Protein AF-A0A8J7WQ53-F1 (afdb_monomer_lite)

Radius of gyration: 16.35 Å; chains: 1; bounding box: 38×28×49 Å

pLDDT: mean 86.84, std 13.78, range [41.19, 98.12]

InterPro domains:
  IPR026988 YaaC-like protein [PF14175] (9-88)

Organism: NCBI:txid977794

Foldseek 3Di:
DDPVVVFQWDDFPNDTDGADDPDPDPHHDDVLVVLVVVVVVLVCCVPPVVVVNCQQLDPVDDPRCNVVVVVSVVVCVPRNVVVVCVVVVD

Sequence (90 aa):
MSTVEQRCATRYRGDWWVLPAVSGMDRPLHPLLAWWIVTLALSSLARYEPEAWAGMVDVDQAGSPAVAIEHLLDTALDAVPQMLVNAIAA

Secondary structure (DSSP, 8-state):
--TTGGGSEEEETTEEEE-PPPTT-SSPPPHHHHHHHHHHHH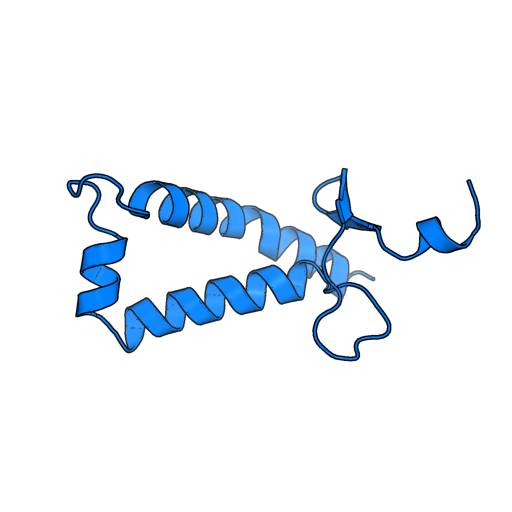HHHHHH-HHHHHHHH-TTSTT-SHHHHHHHHHHHHHHHHHHHHHHH--

Structure (mmCIF, N/CA/C/O backbone):
data_AF-A0A8J7WQ53-F1
#
_entry.id   AF-A0A8J7WQ53-F1
#
loop_
_atom_site.group_PDB
_atom_site.id
_atom_site.type_symbol
_atom_site.label_atom_id
_atom_site.label_alt_id
_atom_site.label_comp_id
_atom_site.label_asym_id
_atom_site.label_entity_id
_atom_site.label_seq_id
_atom_site.pdbx_PDB_ins_code
_atom_site.Cartn_x
_atom_site.Cartn_y
_atom_site.Cartn_z
_atom_site.occupancy
_atom_site.B_iso_or_equiv
_atom_site.auth_seq_id
_atom_site.auth_comp_id
_atom_site.auth_asym_id
_atom_site.auth_atom_id
_atom_site.pdbx_PDB_model_num
ATOM 1 N N . MET A 1 1 ? 4.558 9.889 -32.132 1.00 45.25 1 MET A N 1
ATOM 2 C CA . MET A 1 1 ? 4.995 9.518 -30.771 1.00 45.25 1 MET A CA 1
ATOM 3 C C . MET A 1 1 ? 6.430 9.962 -30.611 1.00 45.25 1 MET A C 1
ATOM 5 O O . MET A 1 1 ? 7.314 9.350 -31.198 1.00 45.25 1 MET A O 1
ATOM 9 N N . SER A 1 2 ? 6.640 11.116 -29.975 1.00 41.19 2 SER A N 1
ATOM 10 C CA . SER A 1 2 ? 7.971 11.702 -29.805 1.00 41.19 2 SER A CA 1
ATOM 11 C C . SER A 1 2 ? 8.684 11.048 -28.620 1.00 41.19 2 SER A C 1
ATOM 13 O O . SER A 1 2 ? 8.061 10.636 -27.644 1.00 41.19 2 SER A O 1
ATOM 15 N N . THR A 1 3 ? 10.009 10.980 -28.703 1.00 47.72 3 THR A N 1
ATOM 16 C CA . THR A 1 3 ? 10.961 10.341 -27.775 1.00 47.72 3 THR A CA 1
ATOM 17 C C . THR A 1 3 ? 10.829 10.759 -26.294 1.00 47.72 3 THR A C 1
ATOM 19 O O . THR A 1 3 ? 11.450 10.153 -25.424 1.00 47.72 3 THR A O 1
ATOM 22 N N . VAL A 1 4 ? 10.012 11.771 -25.979 1.00 49.84 4 VAL A N 1
ATOM 23 C CA . VAL A 1 4 ? 9.763 12.273 -24.616 1.00 49.84 4 VAL A CA 1
ATOM 24 C C . VAL A 1 4 ? 8.754 11.401 -23.851 1.00 49.84 4 VAL A C 1
ATOM 26 O O . VAL A 1 4 ? 8.893 11.236 -22.643 1.00 49.84 4 VAL A O 1
ATOM 29 N N . GLU A 1 5 ? 7.797 10.758 -24.531 1.00 46.81 5 GLU A N 1
ATOM 30 C CA . GLU A 1 5 ? 6.792 9.888 -23.884 1.00 46.81 5 GLU A CA 1
ATOM 31 C C . GLU A 1 5 ? 7.384 8.567 -23.355 1.00 46.81 5 GLU A C 1
ATOM 33 O O . GLU A 1 5 ? 6.790 7.891 -22.517 1.00 46.81 5 GLU A O 1
ATOM 38 N N . GLN A 1 6 ? 8.591 8.205 -23.797 1.00 46.75 6 GLN A N 1
ATOM 39 C CA . GLN A 1 6 ? 9.200 6.896 -23.550 1.00 46.75 6 GLN A CA 1
ATOM 40 C C . GLN A 1 6 ? 9.872 6.730 -22.175 1.00 46.75 6 GLN A C 1
ATOM 42 O O . GLN A 1 6 ? 10.440 5.673 -21.911 1.00 46.75 6 GLN A O 1
ATOM 47 N N . ARG A 1 7 ? 9.830 7.737 -21.288 1.00 53.28 7 ARG A N 1
ATOM 48 C CA . ARG A 1 7 ? 10.526 7.702 -19.981 1.00 53.28 7 ARG A CA 1
ATOM 49 C C . ARG A 1 7 ? 9.629 7.796 -18.743 1.00 53.28 7 ARG A C 1
ATOM 51 O O . ARG A 1 7 ? 10.157 7.771 -17.635 1.00 53.28 7 ARG A O 1
ATOM 58 N N . CYS A 1 8 ? 8.307 7.875 -18.905 1.00 60.38 8 CYS A N 1
ATOM 59 C CA . CYS A 1 8 ? 7.384 8.088 -17.778 1.00 60.38 8 CYS A CA 1
ATOM 60 C C . CYS A 1 8 ? 6.617 6.835 -17.333 1.00 60.38 8 CYS A C 1
ATOM 62 O O . CYS A 1 8 ? 6.008 6.846 -16.265 1.00 60.38 8 CYS A O 1
ATOM 64 N N . ALA A 1 9 ? 6.627 5.770 -18.138 1.00 69.38 9 ALA A N 1
ATOM 65 C CA . ALA A 1 9 ? 5.888 4.547 -17.851 1.00 69.38 9 ALA A CA 1
ATOM 66 C C . ALA A 1 9 ? 6.816 3.461 -17.291 1.00 69.38 9 ALA A C 1
ATOM 68 O O . ALA A 1 9 ? 7.810 3.098 -17.921 1.00 69.38 9 ALA A O 1
ATOM 69 N N . THR A 1 10 ? 6.470 2.915 -16.126 1.00 80.12 10 THR A N 1
ATOM 70 C CA . THR A 1 10 ? 7.155 1.780 -15.500 1.00 80.12 10 THR A CA 1
ATOM 71 C C . THR A 1 10 ? 6.307 0.526 -15.658 1.00 80.12 10 THR A C 1
ATOM 73 O O . THR A 1 10 ? 5.093 0.552 -15.450 1.00 80.12 10 THR A O 1
ATOM 76 N N . ARG A 1 11 ? 6.942 -0.593 -16.017 1.00 82.56 11 ARG A N 1
ATOM 77 C CA . ARG A 1 11 ? 6.256 -1.883 -16.106 1.00 82.56 11 ARG A CA 1
ATOM 78 C C . ARG A 1 11 ? 5.936 -2.392 -14.700 1.00 82.56 11 ARG A C 1
ATOM 80 O O . ARG A 1 11 ? 6.839 -2.573 -13.886 1.00 82.56 11 ARG A O 1
ATOM 87 N N . TYR A 1 12 ? 4.663 -2.643 -14.423 1.00 85.25 12 TYR A N 1
ATOM 88 C CA . TYR A 1 12 ? 4.172 -3.138 -13.141 1.00 85.25 12 TYR A CA 1
ATOM 89 C C . TYR A 1 12 ? 3.024 -4.128 -13.365 1.00 85.25 12 TYR A C 1
ATOM 91 O O . TYR A 1 12 ? 2.073 -3.836 -14.083 1.00 85.25 12 TYR A O 1
ATOM 99 N N . ARG A 1 13 ? 3.151 -5.331 -12.785 1.00 84.75 13 ARG A N 1
ATOM 100 C CA . ARG A 1 13 ? 2.196 -6.455 -12.915 1.00 84.75 13 ARG A CA 1
ATOM 101 C C . ARG A 1 13 ? 1.781 -6.804 -14.356 1.00 84.75 13 ARG A C 1
ATOM 103 O O . ARG A 1 13 ? 0.676 -7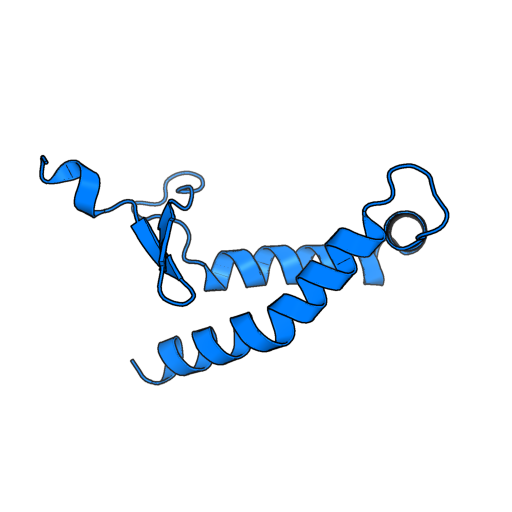.265 -14.589 1.00 84.75 13 ARG A O 1
ATOM 110 N N . GLY A 1 14 ? 2.694 -6.637 -15.314 1.00 84.06 14 GLY A N 1
ATOM 111 C CA . GLY A 1 14 ? 2.457 -6.960 -16.728 1.00 84.06 14 GLY A CA 1
ATOM 112 C C . GLY A 1 14 ? 1.998 -5.774 -17.577 1.00 84.06 14 GLY A C 1
ATOM 113 O O . GLY A 1 14 ? 2.210 -5.808 -18.789 1.00 84.06 14 GLY A O 1
ATOM 114 N N . ASP A 1 15 ? 1.523 -4.704 -16.939 1.00 87.38 15 ASP A N 1
ATOM 115 C CA . ASP A 1 15 ? 1.031 -3.490 -17.588 1.00 87.38 15 ASP A CA 1
ATOM 116 C C . ASP A 1 15 ? 2.000 -2.311 -17.437 1.00 87.38 15 ASP A C 1
ATOM 118 O O . ASP A 1 15 ? 2.968 -2.350 -16.670 1.00 87.38 15 ASP A O 1
ATOM 122 N N . TRP A 1 16 ? 1.751 -1.248 -18.199 1.00 84.75 16 TRP A N 1
ATOM 123 C CA . TRP A 1 16 ? 2.516 -0.004 -18.145 1.00 84.75 16 TRP A CA 1
ATOM 124 C C . TRP A 1 16 ? 1.780 1.034 -17.309 1.00 84.75 16 TRP A C 1
ATOM 126 O O . TRP A 1 16 ? 0.665 1.428 -17.640 1.00 84.75 16 TRP A O 1
ATOM 136 N N . TRP A 1 17 ? 2.433 1.501 -16.249 1.00 86.88 17 TRP A N 1
ATOM 137 C CA . TRP A 1 17 ? 1.872 2.466 -15.311 1.00 86.88 17 TRP A CA 1
ATOM 138 C C . TRP A 1 17 ? 2.684 3.753 -15.312 1.00 86.88 17 TRP A C 1
ATOM 140 O O . TRP A 1 17 ? 3.914 3.718 -15.269 1.00 86.88 17 TRP A O 1
ATOM 150 N N . VAL A 1 18 ? 1.999 4.897 -15.329 1.00 85.44 18 VAL A N 1
ATOM 151 C CA . VAL A 1 18 ? 2.636 6.204 -15.136 1.00 85.44 18 VAL A CA 1
ATOM 152 C C . VAL A 1 18 ? 2.706 6.477 -13.641 1.00 85.44 18 VAL A C 1
ATOM 154 O O . VAL A 1 18 ? 1.678 6.565 -12.974 1.00 85.44 18 VAL A O 1
ATOM 157 N N . LEU A 1 19 ? 3.924 6.597 -13.118 1.00 84.12 19 LEU A N 1
ATOM 158 C CA . LEU A 1 19 ? 4.170 6.911 -11.712 1.00 84.12 19 LEU A CA 1
ATOM 159 C C . LEU A 1 19 ? 4.736 8.327 -11.597 1.00 84.12 19 LEU A C 1
ATOM 161 O O . LEU A 1 19 ? 5.533 8.738 -12.446 1.00 84.12 19 LEU A O 1
ATOM 165 N N . PRO A 1 20 ? 4.347 9.092 -10.566 1.00 82.81 20 PRO A N 1
ATOM 166 C CA . PRO A 1 20 ? 4.863 10.437 -10.398 1.00 82.81 20 PRO A CA 1
ATOM 167 C C . PRO A 1 20 ? 6.365 10.393 -10.099 1.00 82.81 20 PRO A C 1
ATOM 169 O O . PRO A 1 20 ? 6.849 9.549 -9.340 1.00 82.81 20 PRO A O 1
ATOM 172 N N . ALA A 1 21 ? 7.109 11.337 -10.671 1.00 83.88 21 ALA A N 1
ATOM 173 C CA . ALA A 1 21 ? 8.409 11.706 -10.135 1.00 83.88 21 ALA A CA 1
ATOM 174 C C . ALA A 1 21 ? 8.172 12.599 -8.908 1.00 83.88 21 ALA A C 1
ATOM 176 O O . ALA A 1 21 ? 7.470 13.606 -8.981 1.00 83.88 21 ALA A O 1
ATOM 177 N N . VAL A 1 22 ? 8.724 12.212 -7.764 1.00 80.44 22 VAL A N 1
ATOM 178 C CA . VAL A 1 22 ? 8.626 12.962 -6.506 1.00 80.44 22 VAL A CA 1
ATOM 179 C C . VAL A 1 22 ? 9.861 13.850 -6.378 1.00 80.44 22 VAL A C 1
ATOM 181 O O . VAL A 1 22 ? 10.975 13.349 -6.444 1.00 80.44 22 VAL A O 1
ATOM 184 N N . SER A 1 23 ? 9.654 15.159 -6.215 1.00 75.56 23 SER A N 1
ATOM 185 C CA . SER A 1 23 ? 10.652 16.180 -5.844 1.00 75.56 23 SER A CA 1
ATOM 186 C C . SER A 1 23 ? 12.085 15.968 -6.371 1.00 75.56 23 SER A C 1
ATOM 188 O O . SER A 1 23 ? 12.955 15.485 -5.650 1.00 75.56 23 SER A O 1
ATOM 190 N N . GLY A 1 24 ? 12.364 16.404 -7.603 1.00 77.25 24 GLY A N 1
ATOM 191 C CA . GLY A 1 24 ? 13.733 16.440 -8.141 1.00 77.25 24 GLY A CA 1
ATOM 192 C C . GLY A 1 24 ? 14.282 15.094 -8.620 1.00 77.25 24 GLY A C 1
ATOM 193 O O . GLY A 1 24 ? 15.448 15.018 -8.991 1.00 77.25 24 GLY A O 1
ATOM 194 N N . MET A 1 25 ? 13.466 14.035 -8.638 1.00 81.50 25 MET A N 1
ATOM 195 C CA . MET A 1 25 ? 13.857 12.777 -9.269 1.00 81.50 25 MET A CA 1
ATOM 196 C C . MET A 1 25 ? 13.897 12.899 -10.798 1.00 81.50 25 MET A C 1
ATOM 198 O O . MET A 1 25 ? 12.912 13.280 -11.427 1.00 81.50 25 MET A O 1
ATOM 202 N N . ASP A 1 26 ? 15.003 12.448 -11.393 1.00 80.38 26 ASP A N 1
ATOM 203 C CA . ASP A 1 26 ? 15.174 12.335 -12.851 1.00 80.38 26 ASP A CA 1
ATOM 204 C C . ASP A 1 26 ? 14.380 11.169 -13.471 1.00 80.38 26 ASP A C 1
ATOM 206 O O . ASP A 1 26 ? 14.347 11.001 -14.694 1.00 80.38 26 ASP A O 1
ATOM 210 N N . ARG A 1 27 ? 13.782 10.308 -12.634 1.00 80.81 27 ARG A N 1
ATOM 211 C CA . ARG A 1 27 ? 13.014 9.126 -13.044 1.00 80.81 27 ARG A CA 1
ATOM 212 C C . ARG A 1 27 ? 11.708 9.007 -12.248 1.00 80.81 27 ARG A C 1
ATOM 214 O O . ARG A 1 27 ? 11.667 9.427 -11.091 1.00 80.81 27 ARG A O 1
ATOM 221 N N . PRO A 1 28 ? 10.659 8.401 -12.835 1.00 85.94 28 PRO A N 1
ATOM 222 C CA . PRO A 1 28 ? 9.448 8.032 -12.106 1.00 85.94 28 PRO A CA 1
ATOM 223 C C . PRO A 1 28 ? 9.753 7.191 -10.865 1.00 85.94 28 PRO A C 1
ATOM 225 O O . PRO A 1 28 ? 10.700 6.399 -10.864 1.00 85.94 28 PRO A O 1
ATOM 228 N N . LEU A 1 29 ? 8.920 7.321 -9.829 1.00 87.31 29 LEU A N 1
ATOM 229 C CA . LEU A 1 29 ? 9.002 6.470 -8.646 1.00 87.31 29 LEU A CA 1
ATOM 230 C C . LEU A 1 29 ? 8.926 4.993 -9.059 1.00 87.31 29 LEU A C 1
ATOM 232 O O . LEU A 1 29 ? 8.004 4.581 -9.760 1.00 87.31 29 LEU A O 1
ATOM 236 N N . HIS A 1 30 ? 9.889 4.183 -8.620 1.00 87.81 30 HIS A N 1
ATOM 237 C CA . HIS A 1 30 ? 9.838 2.746 -8.864 1.00 87.81 30 HIS A CA 1
ATOM 238 C C . HIS A 1 30 ? 8.695 2.128 -8.036 1.00 87.81 30 HIS A C 1
ATOM 240 O O . HIS A 1 30 ? 8.612 2.408 -6.838 1.00 87.81 30 HIS A O 1
ATOM 246 N N . PRO A 1 31 ? 7.836 1.256 -8.596 1.00 91.00 31 PRO A N 1
ATOM 247 C CA . PRO A 1 31 ? 6.660 0.776 -7.873 1.00 91.00 31 PRO A CA 1
ATOM 248 C C . PRO A 1 31 ? 7.011 -0.039 -6.613 1.00 91.00 31 PRO A C 1
ATOM 250 O O . PRO A 1 31 ? 6.220 -0.071 -5.678 1.00 91.00 31 PRO A O 1
ATOM 253 N N . LEU A 1 32 ? 8.221 -0.615 -6.523 1.00 91.56 32 LEU A N 1
ATOM 254 C CA . LEU A 1 32 ? 8.695 -1.265 -5.289 1.00 91.56 32 LEU A CA 1
ATOM 255 C C . LEU A 1 32 ? 8.849 -0.246 -4.150 1.00 91.56 32 LEU A C 1
ATOM 257 O O . LEU A 1 32 ? 8.465 -0.523 -3.019 1.00 91.56 32 LEU A O 1
ATOM 261 N N . LEU A 1 33 ? 9.374 0.947 -4.456 1.00 90.12 33 LEU A N 1
ATOM 262 C CA . LEU A 1 33 ? 9.485 2.037 -3.486 1.00 90.12 33 LEU A CA 1
ATOM 263 C C . LEU A 1 33 ? 8.106 2.579 -3.110 1.00 90.12 33 LEU A C 1
ATOM 265 O O . LEU A 1 33 ? 7.883 2.889 -1.946 1.00 90.12 33 LEU A O 1
ATOM 269 N N . ALA A 1 34 ? 7.170 2.650 -4.061 1.00 91.69 34 ALA A N 1
ATOM 270 C CA . ALA A 1 34 ? 5.794 3.048 -3.769 1.00 91.69 34 ALA A CA 1
ATOM 271 C C . ALA A 1 34 ? 5.135 2.095 -2.757 1.00 91.69 34 ALA A C 1
ATOM 273 O O . ALA A 1 34 ? 4.611 2.548 -1.740 1.00 91.69 34 ALA A O 1
ATOM 274 N N . TRP A 1 35 ? 5.239 0.780 -2.979 1.00 94.94 35 TRP A N 1
ATOM 275 C CA . TRP A 1 35 ? 4.762 -0.228 -2.028 1.00 94.94 35 TRP A CA 1
ATOM 276 C C . TRP A 1 35 ? 5.439 -0.118 -0.664 1.00 94.94 35 TRP A C 1
ATOM 278 O O . TRP A 1 35 ? 4.768 -0.176 0.368 1.00 94.94 35 TRP A O 1
ATOM 288 N N . TRP A 1 36 ? 6.757 0.076 -0.647 1.00 94.50 36 TRP A N 1
ATOM 289 C CA . TRP A 1 36 ? 7.505 0.241 0.595 1.00 94.50 36 TRP A CA 1
ATOM 290 C C . TRP A 1 36 ? 7.027 1.459 1.398 1.00 94.50 36 TRP A C 1
ATOM 292 O O . TRP A 1 36 ? 6.778 1.337 2.592 1.00 94.50 36 TRP A O 1
ATOM 302 N N . ILE A 1 37 ? 6.811 2.609 0.752 1.00 94.75 37 ILE A N 1
ATOM 303 C CA . ILE A 1 37 ? 6.312 3.824 1.416 1.00 94.75 37 ILE A CA 1
ATOM 304 C C . ILE A 1 37 ? 4.920 3.589 2.014 1.00 94.75 37 ILE A C 1
ATOM 306 O O . ILE A 1 37 ? 4.684 3.931 3.172 1.00 94.75 37 ILE A O 1
ATOM 310 N N . VAL A 1 38 ? 4.002 2.993 1.247 1.00 95.19 38 VAL A N 1
ATOM 311 C CA . VAL A 1 38 ? 2.625 2.755 1.708 1.00 95.19 38 VAL A CA 1
ATOM 312 C C . VAL A 1 38 ? 2.597 1.778 2.883 1.00 95.19 38 VAL A C 1
ATOM 314 O O . VAL A 1 38 ? 1.979 2.060 3.908 1.00 95.19 38 VAL A O 1
ATOM 317 N N . THR A 1 39 ? 3.298 0.650 2.771 1.00 96.50 39 THR A N 1
ATOM 318 C CA . THR A 1 39 ? 3.347 -0.360 3.842 1.00 96.50 39 THR A CA 1
ATOM 319 C C . THR A 1 39 ? 4.052 0.160 5.092 1.00 96.50 39 THR A C 1
ATOM 321 O O . THR A 1 39 ? 3.608 -0.126 6.204 1.00 96.50 39 THR A O 1
ATOM 324 N N . LEU A 1 40 ? 5.091 0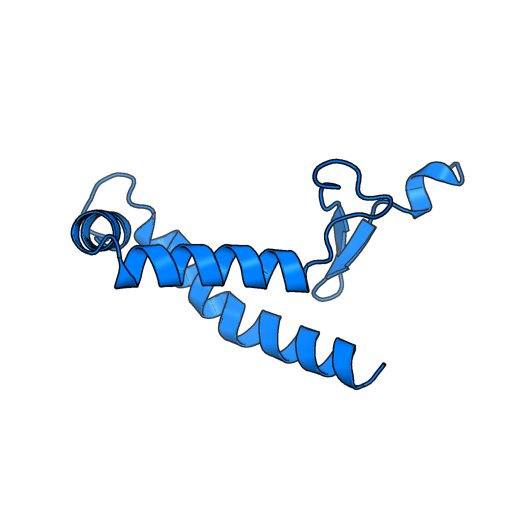.986 4.940 1.00 96.62 40 LEU A N 1
ATOM 325 C CA . LEU A 1 40 ? 5.744 1.658 6.060 1.00 96.62 40 LEU A CA 1
ATOM 326 C C . LEU A 1 40 ? 4.793 2.633 6.766 1.00 96.62 40 LEU A C 1
ATOM 328 O O . LEU A 1 40 ? 4.738 2.642 7.997 1.00 96.62 40 LEU A O 1
ATOM 332 N N . ALA A 1 41 ? 4.038 3.435 6.013 1.00 96.19 41 ALA A N 1
ATOM 333 C CA . ALA A 1 41 ? 3.071 4.373 6.576 1.00 96.19 41 ALA A CA 1
ATOM 334 C C . ALA A 1 41 ? 1.967 3.640 7.355 1.00 96.19 41 ALA A C 1
ATOM 336 O O . ALA A 1 41 ? 1.704 3.984 8.506 1.00 96.19 41 ALA A O 1
ATOM 337 N N . LEU A 1 42 ? 1.391 2.577 6.780 1.00 96.75 42 LEU A N 1
ATOM 338 C CA . LEU A 1 42 ? 0.384 1.749 7.455 1.00 96.75 42 LEU A CA 1
ATOM 339 C C . LEU A 1 42 ? 0.956 1.047 8.695 1.00 96.75 42 LEU A C 1
ATOM 341 O O . LEU A 1 42 ? 0.330 1.067 9.751 1.00 96.75 42 LEU A O 1
ATOM 345 N N . SER A 1 43 ? 2.174 0.499 8.616 1.00 97.12 43 SER A N 1
ATOM 346 C CA . SER A 1 43 ? 2.846 -0.083 9.786 1.00 97.12 43 SER A CA 1
ATOM 347 C C . SER A 1 43 ? 3.116 0.953 10.877 1.00 97.12 43 SER A C 1
ATOM 349 O O . SER A 1 43 ? 3.133 0.589 12.053 1.00 97.12 43 SER A O 1
ATOM 351 N N . SER A 1 44 ? 3.378 2.206 10.505 1.00 97.19 44 SER A N 1
ATOM 352 C CA . SER A 1 44 ? 3.613 3.287 11.459 1.00 97.19 44 SER A CA 1
ATOM 353 C C . SER A 1 44 ? 2.310 3.694 12.140 1.00 97.19 44 SER A C 1
ATOM 355 O O . SER A 1 44 ? 2.293 3.781 13.361 1.00 97.19 44 SER A O 1
ATOM 357 N N . LEU A 1 45 ? 1.211 3.837 11.389 1.00 96.62 45 LEU A N 1
ATOM 358 C CA . LEU A 1 45 ? -0.124 4.087 11.946 1.00 96.62 45 LEU A CA 1
ATOM 359 C C . LEU A 1 45 ? -0.536 2.982 12.921 1.00 96.62 45 LEU A C 1
ATOM 361 O O . LEU A 1 45 ? -0.869 3.268 14.066 1.00 96.62 45 LEU A O 1
ATOM 365 N N . ALA A 1 46 ? -0.413 1.717 12.512 1.00 96.00 46 ALA A N 1
ATOM 366 C CA . ALA A 1 46 ? -0.777 0.578 13.351 1.00 96.00 46 ALA A CA 1
ATOM 367 C C . ALA A 1 46 ? 0.023 0.499 14.666 1.00 96.00 46 ALA A C 1
ATOM 369 O O . ALA A 1 46 ? -0.485 -0.012 15.662 1.00 96.00 46 ALA A O 1
ATOM 370 N N . ARG A 1 47 ? 1.278 0.975 14.683 1.00 97.69 47 ARG A N 1
ATOM 371 C CA . ARG A 1 47 ? 2.162 0.890 15.858 1.00 97.69 47 ARG A CA 1
ATOM 372 C C . ARG A 1 47 ? 2.127 2.133 16.741 1.00 97.69 47 ARG A C 1
ATOM 374 O O . ARG A 1 47 ? 2.232 2.001 17.957 1.00 97.69 47 ARG A O 1
ATOM 381 N N . TYR A 1 48 ? 2.072 3.312 16.135 1.00 98.12 48 TYR A N 1
ATOM 382 C CA . TYR A 1 48 ? 2.291 4.579 16.830 1.00 98.12 48 TYR A CA 1
ATOM 383 C C . TYR A 1 48 ? 1.013 5.400 17.002 1.00 98.12 48 TYR A C 1
ATOM 385 O O . TYR A 1 48 ? 0.968 6.221 17.907 1.00 98.12 48 TYR A O 1
ATOM 393 N N . GLU A 1 49 ? -0.031 5.138 16.213 1.00 97.12 49 GLU A N 1
ATOM 394 C CA . GLU A 1 49 ? -1.307 5.863 16.263 1.00 97.12 49 GLU A CA 1
ATOM 395 C C . GLU A 1 49 ? -2.489 4.880 16.401 1.00 97.12 49 GLU A C 1
ATOM 397 O O . GLU A 1 49 ? -3.332 4.783 15.505 1.00 97.12 49 GLU A O 1
ATOM 402 N N . PRO A 1 50 ? -2.568 4.103 17.502 1.00 95.38 50 PRO A N 1
ATOM 403 C CA . PRO A 1 50 ? -3.502 2.981 17.620 1.00 95.38 50 PRO A CA 1
ATOM 404 C C . PRO A 1 50 ? -4.981 3.392 17.573 1.00 95.38 50 PRO A C 1
ATOM 406 O O . PRO A 1 50 ? -5.795 2.637 17.046 1.00 95.38 50 PRO A O 1
ATOM 409 N N . GLU A 1 51 ? -5.342 4.576 18.078 1.00 96.25 51 GLU A N 1
ATOM 410 C CA . GLU A 1 51 ? -6.721 5.087 18.012 1.00 96.25 51 GLU A CA 1
ATOM 411 C C . GLU A 1 51 ? -7.120 5.454 16.578 1.00 96.25 51 GLU A C 1
ATOM 413 O O . GLU A 1 51 ? -8.180 5.048 16.099 1.00 96.25 51 GLU A O 1
ATOM 418 N N . ALA A 1 52 ? -6.246 6.169 15.861 1.00 94.75 52 ALA A N 1
ATOM 419 C CA . ALA A 1 52 ? -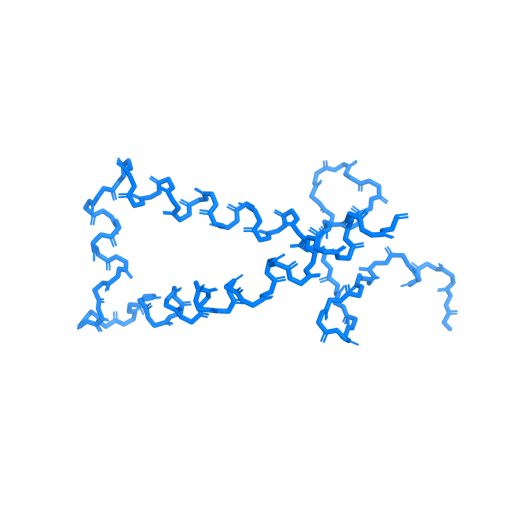6.470 6.507 14.458 1.00 94.75 52 ALA A CA 1
ATOM 420 C C . ALA A 1 52 ? -6.518 5.242 13.590 1.00 94.75 52 ALA A C 1
ATOM 422 O O . ALA A 1 52 ? -7.396 5.107 12.739 1.00 94.75 52 ALA A O 1
ATOM 423 N N . TRP A 1 53 ? -5.614 4.290 13.843 1.00 96.38 53 TRP A N 1
ATOM 424 C CA . TRP A 1 53 ? -5.611 2.994 13.176 1.00 96.38 53 TRP A CA 1
ATOM 425 C C . TRP A 1 53 ? -6.923 2.239 13.396 1.00 96.38 53 TRP A C 1
ATOM 427 O O . TRP A 1 53 ? -7.529 1.819 12.414 1.00 96.38 53 TRP A O 1
ATOM 437 N N . ALA A 1 54 ? -7.393 2.120 14.643 1.00 95.50 54 ALA A N 1
ATOM 438 C CA . ALA A 1 54 ? -8.651 1.445 14.964 1.00 95.50 54 ALA A CA 1
ATOM 439 C C . ALA A 1 54 ? -9.837 2.055 14.203 1.00 95.50 54 ALA A C 1
ATOM 441 O O . ALA A 1 54 ? -10.625 1.319 13.620 1.00 95.50 54 ALA A O 1
ATOM 442 N N . GLY A 1 55 ? -9.918 3.387 14.127 1.00 95.25 55 GLY A N 1
ATOM 443 C CA . GLY A 1 55 ? -10.954 4.065 13.346 1.00 95.25 55 GLY A CA 1
ATOM 444 C C . GLY A 1 55 ? -10.855 3.819 11.836 1.00 95.25 55 GLY A C 1
ATOM 445 O O . GLY A 1 55 ? -11.881 3.729 11.167 1.00 95.25 55 GLY A O 1
ATOM 446 N N . MET A 1 56 ? -9.641 3.685 11.290 1.00 95.31 56 MET A N 1
ATOM 447 C CA . MET A 1 56 ? -9.417 3.415 9.863 1.00 95.31 56 MET A CA 1
ATOM 448 C C . MET A 1 56 ? -9.752 1.975 9.456 1.00 95.31 56 MET A C 1
ATOM 450 O O . MET A 1 56 ? -10.128 1.753 8.307 1.00 95.31 56 MET A O 1
ATOM 454 N N . VAL A 1 57 ? -9.595 1.004 10.359 1.00 94.94 57 VAL A N 1
ATOM 455 C CA . VAL A 1 57 ? -9.886 -0.416 10.082 1.00 94.94 57 VAL A CA 1
ATOM 456 C C . VAL A 1 57 ? -11.259 -0.872 10.571 1.00 94.94 57 VAL A C 1
ATOM 458 O O . VAL A 1 57 ? -11.605 -2.039 10.407 1.00 94.94 57 VAL A O 1
ATOM 461 N N . ASP A 1 58 ? -12.055 0.033 11.136 1.00 95.69 58 ASP A N 1
ATOM 462 C CA . ASP A 1 58 ? -13.434 -0.241 11.528 1.00 95.69 58 ASP A CA 1
ATOM 463 C C . ASP A 1 58 ? -14.352 -0.243 10.296 1.00 95.69 58 ASP A C 1
ATOM 465 O O . ASP A 1 58 ? -14.612 0.801 9.695 1.00 95.69 58 ASP A O 1
ATOM 469 N N . VAL A 1 59 ? -14.830 -1.423 9.901 1.00 93.56 59 VAL A N 1
ATOM 470 C CA . VAL A 1 59 ? -15.692 -1.615 8.725 1.00 93.56 59 VAL A CA 1
ATOM 471 C C . VAL A 1 59 ? -17.111 -1.079 8.924 1.00 93.56 59 VAL A C 1
ATOM 473 O O . VAL A 1 59 ? -17.786 -0.773 7.941 1.00 93.56 59 VAL A O 1
ATOM 476 N N . ASP A 1 60 ? -17.559 -0.923 10.170 1.00 93.81 60 ASP A N 1
ATOM 477 C CA . ASP A 1 60 ? -18.938 -0.537 10.476 1.00 93.81 60 ASP A CA 1
ATOM 478 C C . ASP A 1 60 ? -19.171 0.975 10.307 1.00 93.81 60 ASP A C 1
ATOM 480 O O . ASP A 1 60 ? -20.314 1.442 10.270 1.00 93.81 60 ASP A O 1
ATOM 484 N N . GLN A 1 61 ? -18.104 1.765 10.143 1.00 88.69 61 GLN A N 1
ATOM 485 C CA . GLN A 1 61 ? -18.213 3.204 9.921 1.00 88.69 61 GLN A CA 1
ATOM 486 C C . GLN A 1 61 ? -18.552 3.554 8.467 1.00 88.69 61 GLN A C 1
ATOM 488 O O . GLN A 1 61 ? -17.920 3.109 7.505 1.00 88.69 61 GLN A O 1
ATOM 493 N N . ALA A 1 62 ? -19.534 4.440 8.296 1.00 83.75 62 ALA A N 1
ATOM 494 C CA . ALA A 1 62 ? -19.911 4.953 6.986 1.00 83.75 62 ALA A CA 1
ATOM 495 C C . ALA A 1 62 ? -18.727 5.681 6.322 1.00 83.75 62 ALA A C 1
ATOM 497 O O . ALA A 1 62 ? -18.203 6.656 6.857 1.00 83.75 62 ALA A O 1
ATOM 498 N N . GLY A 1 63 ? -18.326 5.219 5.133 1.00 85.38 63 GLY A N 1
ATOM 499 C CA . GLY A 1 63 ? -17.181 5.774 4.401 1.00 85.38 63 GLY A CA 1
ATOM 500 C C . GLY A 1 63 ? -15.815 5.297 4.903 1.00 85.38 63 GLY A C 1
ATOM 501 O O . GLY A 1 63 ? -14.805 5.915 4.569 1.00 85.38 63 GLY A O 1
ATOM 502 N N . SER A 1 64 ? -15.775 4.220 5.692 1.00 91.81 64 SER A N 1
ATOM 503 C CA . SER A 1 64 ? -14.533 3.649 6.210 1.00 91.81 64 SER A CA 1
ATOM 504 C C . SER A 1 64 ? -13.563 3.209 5.101 1.00 91.81 64 SER A C 1
ATOM 506 O O . SER A 1 64 ? -13.983 2.573 4.127 1.00 91.81 64 SER A O 1
ATOM 508 N N . PRO A 1 65 ? -12.249 3.473 5.250 1.00 95.62 65 PRO A N 1
ATOM 509 C CA . PRO A 1 65 ? -11.231 2.949 4.349 1.00 95.62 65 PRO A CA 1
ATOM 510 C C . PRO A 1 65 ? -10.875 1.474 4.616 1.00 95.62 65 PRO A C 1
ATOM 512 O O . PRO A 1 65 ? -10.033 0.940 3.896 1.00 95.62 65 PRO A O 1
ATOM 515 N N . ALA A 1 66 ? -11.494 0.803 5.597 1.00 96.38 66 ALA A N 1
ATOM 516 C CA . ALA A 1 66 ? -11.132 -0.547 6.041 1.00 96.38 66 ALA A CA 1
ATOM 517 C C . ALA A 1 66 ? -11.031 -1.568 4.895 1.00 96.38 66 ALA A C 1
ATOM 519 O O . ALA A 1 66 ? -10.001 -2.220 4.744 1.00 96.38 66 ALA A O 1
ATOM 520 N N . VAL A 1 67 ? -12.046 -1.639 4.026 1.00 95.69 67 VAL A N 1
ATOM 521 C CA . VAL A 1 67 ? -12.068 -2.571 2.879 1.00 95.69 67 VAL A CA 1
ATOM 522 C C . VAL A 1 67 ? -10.948 -2.265 1.880 1.00 95.69 67 VAL A C 1
ATOM 524 O O . VAL A 1 67 ? -10.336 -3.171 1.317 1.00 95.69 67 VAL A O 1
ATOM 527 N N . ALA A 1 68 ? -10.646 -0.984 1.655 1.00 95.88 68 ALA A N 1
ATOM 528 C CA . ALA A 1 68 ? -9.568 -0.584 0.755 1.00 95.88 68 ALA A CA 1
ATOM 529 C C . ALA A 1 68 ? -8.188 -0.913 1.345 1.00 95.88 68 ALA A C 1
ATOM 531 O O . ALA A 1 68 ? -7.299 -1.342 0.612 1.00 95.88 68 ALA A O 1
ATOM 532 N N . ILE A 1 69 ? -8.014 -0.736 2.659 1.00 96.81 69 ILE A N 1
ATOM 533 C CA . ILE A 1 69 ? -6.790 -1.102 3.380 1.00 96.81 69 ILE A CA 1
ATOM 534 C C . ILE A 1 69 ? -6.594 -2.619 3.345 1.00 96.81 69 ILE A C 1
ATOM 536 O O . ILE A 1 69 ? -5.500 -3.069 3.017 1.00 96.81 69 ILE A O 1
ATOM 540 N N . GLU A 1 70 ? -7.640 -3.399 3.623 1.00 96.50 70 GLU A N 1
ATOM 541 C CA . GLU A 1 70 ? -7.609 -4.862 3.539 1.00 96.50 70 GLU A CA 1
ATOM 542 C C . GLU A 1 70 ? -7.211 -5.317 2.135 1.00 96.50 70 GLU A C 1
ATOM 544 O O . GLU A 1 70 ? -6.226 -6.035 1.977 1.00 96.50 70 GLU A O 1
ATOM 549 N N . HIS A 1 71 ? -7.899 -4.819 1.105 1.00 96.50 71 HIS A N 1
ATOM 550 C CA . HIS A 1 71 ? -7.590 -5.160 -0.280 1.00 96.50 71 HIS A CA 1
ATOM 551 C C . HIS A 1 71 ? -6.155 -4.782 -0.674 1.00 96.50 71 HIS A C 1
ATOM 553 O O . HIS A 1 71 ? -5.478 -5.532 -1.379 1.00 96.50 71 HIS A O 1
ATOM 559 N N . LEU A 1 72 ? -5.667 -3.624 -0.218 1.00 96.94 72 LEU A N 1
ATOM 560 C CA . LEU A 1 72 ? -4.303 -3.174 -0.478 1.00 96.94 72 LEU A CA 1
ATOM 561 C C . LEU A 1 72 ? -3.268 -4.084 0.188 1.00 96.94 72 LEU A C 1
ATOM 563 O O . LEU A 1 72 ? -2.274 -4.431 -0.451 1.00 96.94 72 LEU A O 1
ATOM 567 N N . LEU A 1 73 ? -3.483 -4.457 1.452 1.00 96.88 73 LEU A N 1
ATOM 568 C CA . LEU A 1 73 ? -2.579 -5.331 2.202 1.00 96.88 73 LEU A CA 1
ATOM 569 C C . LEU A 1 73 ? -2.580 -6.754 1.638 1.00 96.88 73 LEU A C 1
ATOM 571 O O . LEU A 1 73 ? -1.506 -7.330 1.484 1.00 96.88 73 LEU A O 1
ATOM 575 N N . ASP A 1 74 ? -3.744 -7.275 1.254 1.00 97.81 74 ASP A N 1
ATOM 576 C CA . ASP A 1 74 ? -3.875 -8.564 0.571 1.00 97.81 74 ASP A CA 1
ATOM 577 C C . ASP A 1 74 ? -3.127 -8.550 -0.773 1.00 97.81 74 ASP A C 1
ATOM 579 O O . ASP A 1 74 ? -2.267 -9.384 -1.044 1.00 97.81 74 ASP A O 1
ATOM 583 N N . THR A 1 75 ? -3.316 -7.491 -1.567 1.00 96.62 75 THR A N 1
ATOM 584 C CA . THR A 1 75 ? -2.595 -7.295 -2.836 1.00 96.62 75 THR A CA 1
ATOM 585 C C . THR A 1 75 ? -1.076 -7.206 -2.644 1.00 96.62 75 THR A C 1
ATOM 587 O O . THR A 1 75 ? -0.312 -7.640 -3.517 1.00 96.62 75 THR A O 1
ATOM 590 N N . ALA A 1 76 ? -0.614 -6.631 -1.530 1.00 96.31 76 ALA A N 1
ATOM 591 C CA . ALA A 1 76 ? 0.807 -6.485 -1.232 1.00 96.31 76 ALA A CA 1
ATOM 592 C C . ALA A 1 76 ? 1.502 -7.840 -1.027 1.00 96.31 76 ALA A C 1
ATOM 594 O O . ALA A 1 76 ? 2.682 -7.957 -1.376 1.00 96.31 76 ALA A O 1
ATOM 595 N N . LEU A 1 77 ? 0.780 -8.851 -0.521 1.00 96.19 77 LEU A N 1
ATOM 596 C CA . LEU A 1 77 ? 1.304 -10.205 -0.311 1.00 96.19 77 LEU A CA 1
ATOM 597 C C . LEU A 1 77 ? 1.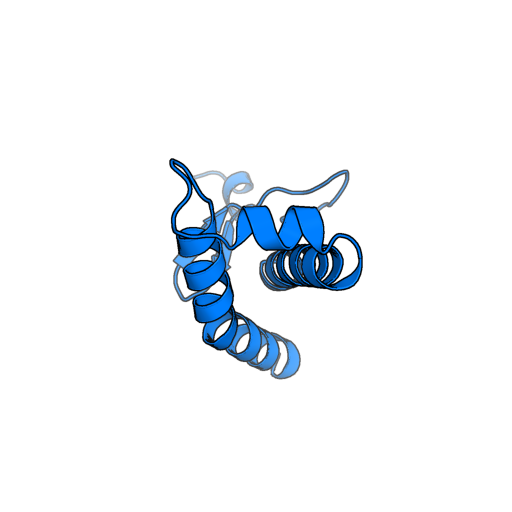770 -10.853 -1.619 1.00 96.19 77 LEU A C 1
ATOM 599 O O . LEU A 1 77 ? 2.768 -11.566 -1.612 1.00 96.19 77 LEU A O 1
ATOM 603 N N . ASP A 1 78 ? 1.126 -10.536 -2.742 1.00 95.06 78 ASP A N 1
ATOM 604 C CA . ASP A 1 78 ? 1.533 -11.025 -4.063 1.00 95.06 78 ASP A CA 1
ATOM 605 C C . ASP A 1 78 ? 2.477 -10.055 -4.784 1.00 95.06 78 ASP A C 1
ATOM 607 O O . ASP A 1 78 ? 3.471 -10.451 -5.402 1.00 95.06 78 ASP A O 1
ATOM 611 N N . ALA A 1 79 ? 2.162 -8.756 -4.740 1.00 93.50 79 ALA A N 1
ATOM 612 C CA . ALA A 1 79 ? 2.858 -7.756 -5.542 1.00 93.50 79 ALA A CA 1
ATOM 613 C C . ALA A 1 79 ? 4.310 -7.563 -5.089 1.00 93.50 79 ALA A C 1
ATOM 615 O O . ALA A 1 79 ? 5.217 -7.526 -5.925 1.00 93.50 79 ALA A O 1
ATOM 616 N N . VAL A 1 80 ? 4.547 -7.444 -3.780 1.00 94.31 80 VAL A N 1
ATOM 617 C CA . VAL A 1 80 ? 5.874 -7.107 -3.250 1.00 94.31 80 VAL A CA 1
ATOM 618 C C . VAL A 1 80 ? 6.881 -8.239 -3.475 1.00 94.31 80 VAL A C 1
ATOM 620 O O . VAL A 1 80 ? 7.948 -7.951 -4.029 1.00 94.31 80 VAL A O 1
ATOM 623 N N . PRO A 1 81 ? 6.588 -9.516 -3.146 1.00 93.94 81 PRO A N 1
ATOM 624 C CA . PRO A 1 81 ? 7.544 -10.600 -3.368 1.00 93.94 81 PRO A CA 1
ATOM 625 C C . PRO A 1 81 ? 7.906 -10.778 -4.841 1.00 93.94 81 PRO A C 1
ATOM 627 O O . PRO A 1 81 ? 9.084 -10.908 -5.169 1.00 93.94 81 PRO A O 1
ATOM 630 N N . GLN A 1 82 ? 6.924 -10.704 -5.746 1.00 91.12 82 GLN A N 1
ATOM 631 C CA . GLN A 1 82 ? 7.173 -10.830 -7.182 1.00 91.12 82 GLN A CA 1
ATOM 632 C C . GLN A 1 82 ? 8.127 -9.744 -7.697 1.00 91.12 82 GLN A C 1
ATOM 634 O O . GLN A 1 82 ? 9.005 -10.008 -8.521 1.00 91.12 82 GLN A O 1
ATOM 639 N N . MET A 1 83 ? 7.968 -8.513 -7.214 1.00 90.62 83 MET A N 1
ATOM 640 C CA . MET A 1 83 ? 8.845 -7.404 -7.579 1.00 90.62 83 MET A CA 1
ATOM 641 C C . MET A 1 83 ? 10.236 -7.539 -6.969 1.00 90.62 83 MET A C 1
ATOM 643 O O . MET A 1 83 ? 11.216 -7.205 -7.630 1.00 90.62 83 MET A O 1
ATOM 647 N N . LEU A 1 84 ? 10.327 -8.035 -5.736 1.00 91.56 84 LEU A N 1
ATOM 648 C CA . LEU A 1 84 ? 11.596 -8.25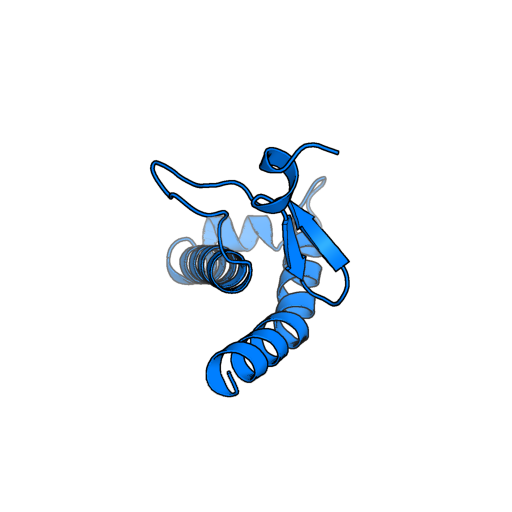8 -5.056 1.00 91.56 84 LEU A CA 1
ATOM 649 C C . LEU A 1 84 ? 12.423 -9.337 -5.765 1.00 91.56 84 LEU A C 1
ATOM 651 O O . LEU A 1 84 ? 13.605 -9.125 -6.016 1.00 91.56 84 LEU A O 1
ATOM 655 N N . VAL A 1 85 ? 11.795 -10.449 -6.164 1.00 91.50 85 VAL A N 1
ATOM 656 C CA . VAL A 1 85 ? 12.444 -11.498 -6.967 1.00 91.50 85 VAL A CA 1
ATOM 657 C C . VAL A 1 85 ? 12.995 -10.916 -8.266 1.00 91.50 85 VAL A C 1
ATOM 659 O O . VAL A 1 85 ? 14.162 -11.128 -8.581 1.00 91.50 85 VAL A O 1
ATOM 662 N N . ASN A 1 86 ? 12.196 -10.125 -8.986 1.00 86.38 86 ASN A N 1
ATOM 663 C CA . ASN A 1 86 ? 12.639 -9.489 -10.227 1.00 86.38 86 ASN A CA 1
ATOM 664 C C . ASN A 1 86 ? 13.795 -8.500 -10.006 1.00 86.38 86 ASN A C 1
ATOM 666 O O . ASN A 1 86 ? 14.637 -8.357 -10.882 1.00 86.38 86 ASN A O 1
ATOM 670 N N . ALA A 1 87 ? 13.827 -7.806 -8.866 1.00 86.38 87 ALA A N 1
ATOM 671 C CA . ALA A 1 87 ? 14.873 -6.837 -8.548 1.00 86.38 87 ALA A CA 1
ATOM 672 C C . ALA A 1 87 ? 16.198 -7.492 -8.133 1.00 86.38 87 ALA A C 1
ATOM 674 O O . ALA A 1 87 ? 17.248 -6.904 -8.358 1.00 86.38 87 ALA A O 1
ATOM 675 N N . ILE A 1 88 ? 16.152 -8.675 -7.511 1.00 89.81 88 ILE A N 1
ATOM 676 C CA . ILE A 1 88 ? 17.347 -9.414 -7.068 1.00 89.81 88 ILE A CA 1
ATOM 677 C C . ILE A 1 88 ? 17.896 -10.313 -8.185 1.00 89.81 88 ILE A C 1
ATOM 679 O O . ILE A 1 88 ? 19.096 -10.560 -8.237 1.00 89.81 88 ILE A O 1
ATOM 683 N N . ALA A 1 89 ? 17.029 -10.833 -9.057 1.00 81.88 89 ALA A N 1
ATOM 684 C CA . ALA A 1 89 ? 17.429 -11.686 -10.176 1.00 81.88 89 ALA A CA 1
ATOM 685 C C . ALA A 1 89 ? 17.988 -10.910 -11.387 1.00 81.88 89 ALA A C 1
ATOM 687 O O . ALA A 1 89 ? 18.490 -11.542 -12.317 1.00 81.88 89 ALA A O 1
ATOM 688 N N . ALA A 1 90 ? 17.851 -9.581 -11.395 1.00 59.44 90 ALA A N 1
ATOM 689 C CA . ALA A 1 90 ? 18.361 -8.673 -12.424 1.00 59.44 90 ALA A CA 1
ATOM 690 C C . ALA A 1 90 ? 19.777 -8.182 -12.093 1.00 59.44 90 ALA A C 1
ATOM 692 O O . ALA A 1 90 ? 20.558 -8.008 -13.056 1.00 59.44 90 ALA A O 1
#